Protein AF-A0A227NFV4-F1 (afdb_monomer_lite)

Radius of gyration: 13.65 Å; chains: 1; bounding box: 35×23×34 Å

Organism: NCBI:txid946678

InterPro domains:
  IPR046702 Protein of unknown function DUF6572 [PF20212] (1-102)

Structure (mmCIF, N/CA/C/O backbone):
data_AF-A0A227NFV4-F1
#
_entry.id   AF-A0A227NFV4-F1
#
loop_
_atom_site.group_PDB
_atom_site.id
_atom_site.type_symbol
_atom_site.label_atom_id
_atom_site.label_alt_id
_atom_site.label_comp_id
_atom_site.label_asym_id
_atom_site.label_entity_id
_atom_site.label_seq_id
_atom_site.pdbx_PDB_ins_code
_atom_site.Cartn_x
_atom_site.Cartn_y
_atom_site.Cartn_z
_atom_site.occupancy
_atom_site.B_iso_or_equiv
_atom_site.auth_seq_id
_atom_site.auth_comp_id
_atom_site.auth_asym_id
_atom_site.auth_atom_id
_atom_site.pdbx_PDB_model_num
ATOM 1 N N . MET A 1 1 ? -5.077 10.585 -11.151 1.00 48.69 1 MET A N 1
ATOM 2 C CA . MET A 1 1 ? -4.577 10.756 -9.772 1.00 48.69 1 MET A CA 1
ATOM 3 C C . MET A 1 1 ? -3.660 9.573 -9.542 1.00 48.69 1 MET A C 1
ATOM 5 O O . MET A 1 1 ? -4.121 8.452 -9.710 1.00 48.69 1 MET A O 1
ATOM 9 N N . SER A 1 2 ? -2.358 9.844 -9.458 1.00 56.50 2 SER A N 1
ATOM 10 C CA . SER A 1 2 ? -1.273 8.946 -9.887 1.00 56.50 2 SER A CA 1
ATOM 11 C C . SER A 1 2 ? -0.426 8.459 -8.704 1.00 56.50 2 SER A C 1
ATOM 13 O O . SER A 1 2 ? -0.267 9.183 -7.721 1.00 56.50 2 SER A O 1
ATOM 15 N N . VAL A 1 3 ? 0.198 7.285 -8.858 1.00 59.31 3 VAL A N 1
ATOM 16 C CA . VAL A 1 3 ? 1.312 6.769 -8.036 1.00 59.31 3 VAL A CA 1
ATOM 17 C C . VAL A 1 3 ? 2.450 7.790 -7.838 1.00 59.31 3 VAL A C 1
ATOM 19 O O . VAL A 1 3 ? 3.149 7.750 -6.832 1.00 59.31 3 VAL A O 1
ATOM 22 N N . GLU A 1 4 ? 2.593 8.762 -8.740 1.00 46.75 4 GLU A N 1
ATOM 23 C CA . GLU A 1 4 ? 3.624 9.807 -8.685 1.00 46.75 4 GLU A CA 1
ATOM 24 C C . GLU A 1 4 ? 3.316 10.928 -7.676 1.00 46.75 4 GLU A C 1
ATOM 26 O O . GLU A 1 4 ? 4.224 11.632 -7.230 1.00 46.75 4 GLU A O 1
ATOM 31 N N . GLU A 1 5 ? 2.053 11.103 -7.265 1.00 63.25 5 GLU A N 1
ATOM 32 C CA . GLU A 1 5 ? 1.689 12.043 -6.198 1.00 63.25 5 GLU A CA 1
ATOM 33 C C . GLU A 1 5 ? 1.989 11.408 -4.833 1.00 63.25 5 GLU A C 1
ATOM 35 O O . GLU A 1 5 ? 1.107 10.861 -4.166 1.00 63.25 5 GLU A O 1
ATOM 40 N N . LYS A 1 6 ? 3.261 11.466 -4.422 1.00 55.09 6 LYS A N 1
ATOM 41 C CA . LYS A 1 6 ? 3.801 10.748 -3.252 1.00 55.09 6 LYS A CA 1
ATOM 42 C C . LYS A 1 6 ? 3.071 11.045 -1.934 1.00 55.09 6 LYS A C 1
ATOM 44 O O . LYS A 1 6 ? 2.960 10.153 -1.109 1.00 55.09 6 LYS A O 1
ATOM 49 N N . ASN A 1 7 ? 2.500 12.240 -1.758 1.00 56.88 7 ASN A N 1
ATOM 50 C CA . ASN A 1 7 ? 1.903 12.686 -0.486 1.00 56.88 7 ASN A CA 1
ATOM 51 C C . ASN A 1 7 ? 0.368 12.621 -0.434 1.00 56.88 7 ASN A C 1
ATOM 53 O O . ASN A 1 7 ? -0.244 13.278 0.407 1.00 56.88 7 ASN A O 1
ATOM 57 N N . LYS A 1 8 ? -0.280 11.891 -1.347 1.00 69.50 8 LYS A N 1
ATOM 58 C CA . LYS A 1 8 ? -1.740 11.731 -1.325 1.00 69.50 8 LYS A CA 1
ATOM 59 C C . LYS A 1 8 ? -2.143 10.270 -1.266 1.00 69.50 8 LYS A C 1
ATOM 61 O O . LYS A 1 8 ? -1.591 9.441 -1.986 1.00 69.50 8 LYS A O 1
ATOM 66 N N . ILE A 1 9 ? -3.145 9.990 -0.440 1.00 77.81 9 ILE A N 1
ATOM 67 C CA . ILE A 1 9 ? -3.905 8.746 -0.510 1.00 77.81 9 ILE A CA 1
ATOM 68 C C . ILE A 1 9 ? -4.872 8.872 -1.686 1.00 77.81 9 ILE A C 1
ATOM 70 O O . ILE A 1 9 ? -5.592 9.865 -1.784 1.00 77.81 9 ILE A O 1
ATOM 74 N N . ASP A 1 10 ? -4.862 7.902 -2.596 1.00 78.56 10 ASP A N 1
ATOM 75 C CA . ASP A 1 10 ? -5.580 8.020 -3.864 1.00 78.56 10 ASP A CA 1
ATOM 76 C C . ASP A 1 10 ? -7.070 7.785 -3.620 1.00 78.56 10 ASP A C 1
ATOM 78 O O . ASP A 1 10 ? -7.911 8.588 -4.024 1.00 78.56 10 ASP A O 1
ATOM 82 N N . ILE A 1 11 ? -7.399 6.673 -2.953 1.00 84.62 11 ILE A N 1
ATOM 83 C CA . ILE A 1 11 ? -8.776 6.265 -2.676 1.00 84.62 11 ILE A CA 1
ATOM 84 C C . ILE A 1 11 ? -8.837 5.559 -1.316 1.00 84.62 11 ILE A C 1
ATOM 86 O O . ILE A 1 11 ? -8.072 4.631 -1.051 1.00 84.62 11 ILE A O 1
ATOM 90 N N . ILE A 1 12 ? -9.810 5.951 -0.489 1.00 90.31 12 ILE A N 1
ATOM 91 C CA . ILE A 1 12 ? -10.181 5.261 0.753 1.00 90.31 12 ILE A CA 1
ATOM 92 C C . ILE A 1 12 ? -11.622 4.772 0.612 1.00 90.31 12 ILE A C 1
ATOM 94 O O . ILE A 1 12 ? -12.521 5.547 0.287 1.00 90.31 12 ILE A O 1
ATOM 98 N N . THR A 1 13 ? -11.857 3.488 0.869 1.00 91.38 13 THR A N 1
ATOM 99 C CA . THR A 1 13 ? -13.202 2.892 0.876 1.00 91.38 13 THR A CA 1
ATOM 100 C C . THR A 1 13 ? -13.393 2.012 2.102 1.00 91.38 13 THR A C 1
ATOM 102 O O . THR A 1 13 ? -12.430 1.589 2.728 1.00 91.38 13 THR A O 1
ATOM 105 N N . THR A 1 14 ? -14.640 1.725 2.468 1.00 91.50 14 THR A N 1
ATOM 106 C CA . THR A 1 14 ? -14.953 0.635 3.400 1.00 91.50 14 THR A CA 1
ATOM 107 C C . THR A 1 14 ? -15.641 -0.463 2.601 1.00 91.50 14 THR A C 1
ATOM 109 O O . THR A 1 14 ? -16.620 -0.193 1.900 1.00 91.50 14 THR A O 1
ATOM 112 N N . ASN A 1 15 ? -15.124 -1.688 2.658 1.00 90.00 15 ASN A N 1
ATOM 113 C CA . ASN A 1 15 ? -15.725 -2.806 1.939 1.00 90.00 15 ASN A CA 1
ATOM 114 C C . ASN A 1 15 ? -16.985 -3.328 2.665 1.00 90.00 15 ASN A C 1
ATOM 116 O O . ASN A 1 15 ? -17.331 -2.892 3.763 1.00 90.00 15 ASN A O 1
ATOM 120 N N . LYS A 1 16 ? -17.681 -4.304 2.070 1.00 88.56 16 LYS A N 1
ATOM 121 C CA . LYS A 1 16 ? -18.911 -4.879 2.654 1.00 88.56 16 LYS A CA 1
ATOM 122 C C . LYS A 1 16 ? -18.697 -5.585 4.001 1.00 88.56 16 LYS A C 1
ATOM 124 O O . LYS A 1 16 ? -19.669 -5.796 4.716 1.00 88.56 16 LYS A O 1
ATOM 129 N N . GLN A 1 17 ? -17.463 -5.968 4.326 1.00 91.06 17 GLN A N 1
ATOM 130 C CA . GLN A 1 17 ? -17.095 -6.609 5.592 1.00 91.06 17 GLN A CA 1
ATOM 131 C C . GLN A 1 17 ? -16.718 -5.587 6.676 1.00 91.06 17 GLN A C 1
ATOM 133 O O . GLN A 1 17 ? -16.428 -5.982 7.797 1.00 91.06 17 GLN A O 1
ATOM 138 N N . GLY A 1 18 ? -16.727 -4.287 6.363 1.00 91.25 18 GLY A N 1
ATOM 139 C CA . GLY A 1 18 ? -16.338 -3.234 7.299 1.00 91.25 18 GLY A CA 1
ATOM 140 C C . GLY A 1 18 ? -14.837 -2.934 7.330 1.00 91.25 18 GLY A C 1
ATOM 141 O O . GLY A 1 18 ? -14.432 -2.069 8.100 1.00 91.25 18 GLY A O 1
ATOM 142 N N . ILE A 1 19 ? -14.030 -3.579 6.479 1.00 94.31 19 ILE A N 1
ATOM 143 C CA . ILE A 1 19 ? -12.581 -3.345 6.377 1.00 94.31 19 ILE A CA 1
ATOM 144 C C . ILE A 1 19 ? -12.339 -2.028 5.643 1.00 94.31 19 ILE A C 1
ATOM 146 O O . ILE A 1 19 ? -12.943 -1.772 4.592 1.00 94.31 19 ILE A O 1
ATOM 150 N N . LEU A 1 20 ? -11.446 -1.203 6.181 1.00 94.94 20 LEU A N 1
ATOM 151 C CA . LEU A 1 20 ? -10.996 0.023 5.541 1.00 94.94 20 LEU A CA 1
ATOM 152 C C . LEU A 1 20 ? -9.924 -0.305 4.495 1.00 94.94 20 LEU A C 1
ATOM 154 O O . LEU A 1 20 ? -8.880 -0.859 4.820 1.00 94.94 20 LEU A O 1
ATOM 158 N N . VAL A 1 21 ? -10.174 0.046 3.238 1.00 95.38 21 VAL A N 1
ATOM 159 C CA . VAL A 1 21 ? -9.297 -0.267 2.108 1.00 95.38 21 VAL A CA 1
ATOM 160 C C . VAL A 1 21 ? -8.699 1.018 1.545 1.00 95.38 21 VAL A C 1
ATOM 162 O O . VAL A 1 21 ? -9.425 1.855 0.998 1.00 95.38 21 VAL A O 1
ATOM 165 N N . LEU A 1 22 ? -7.377 1.149 1.643 1.00 95.06 22 LEU A N 1
ATOM 166 C CA . LEU A 1 22 ? -6.584 2.199 1.008 1.00 95.06 22 LEU A CA 1
ATOM 167 C C . LEU A 1 22 ? -6.062 1.660 -0.325 1.00 95.06 22 LEU A C 1
ATOM 169 O O . LEU A 1 22 ? -5.354 0.657 -0.357 1.00 95.06 22 LEU A O 1
ATOM 173 N N . THR A 1 23 ? -6.426 2.298 -1.433 1.00 94.56 23 THR A N 1
ATOM 174 C CA . THR A 1 23 ? -6.058 1.832 -2.778 1.00 94.56 23 THR A CA 1
ATOM 175 C C . THR A 1 23 ? -5.017 2.744 -3.401 1.00 94.56 23 THR A C 1
ATOM 177 O O . THR A 1 23 ? -5.268 3.938 -3.519 1.00 94.56 23 THR A O 1
ATOM 180 N N . ILE A 1 24 ? -3.907 2.164 -3.854 1.00 94.25 24 ILE A N 1
ATOM 181 C CA . ILE A 1 24 ? -2.916 2.789 -4.732 1.00 94.25 24 ILE A CA 1
ATOM 182 C C . ILE A 1 24 ? -3.289 2.453 -6.178 1.00 94.25 24 ILE A C 1
ATOM 184 O O . ILE A 1 24 ? -3.422 1.278 -6.533 1.00 94.25 24 ILE A O 1
ATOM 188 N N . SER A 1 25 ? -3.455 3.474 -7.016 1.00 92.12 25 SER A N 1
ATOM 189 C CA . SER A 1 25 ? -3.682 3.303 -8.452 1.00 92.12 25 SER A CA 1
ATOM 190 C C . SER A 1 25 ? -2.375 3.494 -9.210 1.00 92.12 25 SER A C 1
ATOM 192 O O . SER A 1 25 ? -1.856 4.608 -9.307 1.00 92.12 25 SER A O 1
ATOM 194 N N . ASP A 1 26 ? -1.875 2.423 -9.816 1.00 92.38 26 ASP A N 1
ATOM 195 C CA . ASP A 1 26 ? -0.631 2.445 -10.573 1.00 92.38 26 ASP A CA 1
ATOM 196 C C . ASP A 1 26 ? -0.898 2.327 -12.075 1.00 92.38 26 ASP A C 1
ATOM 198 O O . ASP A 1 26 ? -1.471 1.357 -12.574 1.00 92.38 26 ASP A O 1
ATOM 202 N N . HIS A 1 27 ? -0.489 3.360 -12.801 1.00 90.56 27 HIS A N 1
ATOM 203 C CA . HIS A 1 27 ? -0.723 3.507 -14.229 1.00 90.56 27 HIS A CA 1
ATOM 204 C C . HIS A 1 27 ? 0.572 3.529 -15.050 1.00 90.56 27 HIS A C 1
ATOM 206 O O . HIS A 1 27 ? 0.489 3.754 -16.257 1.00 90.56 27 HIS A O 1
ATOM 212 N N . LEU A 1 28 ? 1.732 3.323 -14.415 1.00 90.69 28 LEU A N 1
ATOM 213 C CA . LEU A 1 28 ? 3.039 3.378 -15.063 1.00 90.69 28 LEU A CA 1
ATOM 214 C C . LEU A 1 28 ? 3.390 2.033 -15.709 1.00 90.69 28 LEU A C 1
ATOM 216 O O . LEU A 1 28 ? 2.990 0.964 -15.240 1.00 90.69 28 LEU A O 1
ATOM 220 N N . GLU A 1 29 ? 4.109 2.102 -16.827 1.00 91.69 29 GLU A N 1
ATOM 221 C CA . GLU A 1 29 ? 4.691 0.927 -17.474 1.00 91.69 29 GLU A CA 1
ATOM 222 C C . GLU A 1 29 ? 5.980 0.518 -16.763 1.00 91.69 29 GLU A C 1
ATOM 224 O O . GLU A 1 29 ? 6.738 1.362 -16.291 1.00 91.69 29 GLU A O 1
ATOM 229 N N . TRP A 1 30 ? 6.237 -0.788 -16.727 1.00 92.56 30 TRP A N 1
ATOM 230 C CA . TRP A 1 30 ? 7.407 -1.337 -16.055 1.00 92.56 30 TRP A CA 1
ATOM 231 C C . TRP A 1 30 ? 8.660 -1.180 -16.909 1.00 92.56 30 TRP A C 1
ATOM 233 O O . TRP A 1 30 ? 8.713 -1.648 -18.048 1.00 92.56 30 TRP A O 1
ATOM 243 N N . ASP A 1 31 ? 9.691 -0.580 -16.327 1.00 90.62 31 ASP A N 1
ATOM 244 C CA . ASP A 1 31 ? 10.982 -0.367 -16.966 1.00 90.62 31 ASP A CA 1
ATOM 245 C C . ASP A 1 31 ? 12.011 -1.453 -16.588 1.00 90.62 31 ASP A C 1
ATOM 247 O O . ASP A 1 31 ? 11.789 -2.297 -15.714 1.00 90.62 31 ASP A O 1
ATOM 251 N N . CYS A 1 32 ? 13.154 -1.457 -17.279 1.00 85.38 32 CYS A N 1
ATOM 252 C CA . CYS A 1 32 ? 14.255 -2.391 -17.024 1.00 85.38 32 CYS A CA 1
ATOM 253 C C . CYS A 1 32 ? 15.296 -1.870 -16.018 1.00 85.38 32 CYS A C 1
ATOM 255 O O . CYS A 1 32 ? 16.155 -2.642 -15.590 1.00 85.38 32 CYS A O 1
ATOM 257 N N . MET A 1 33 ? 15.239 -0.587 -15.655 1.00 89.75 33 MET A N 1
ATOM 258 C CA . MET A 1 33 ? 16.174 0.085 -14.746 1.00 89.75 33 MET A CA 1
ATOM 259 C C . MET A 1 33 ? 15.653 0.157 -13.299 1.00 89.75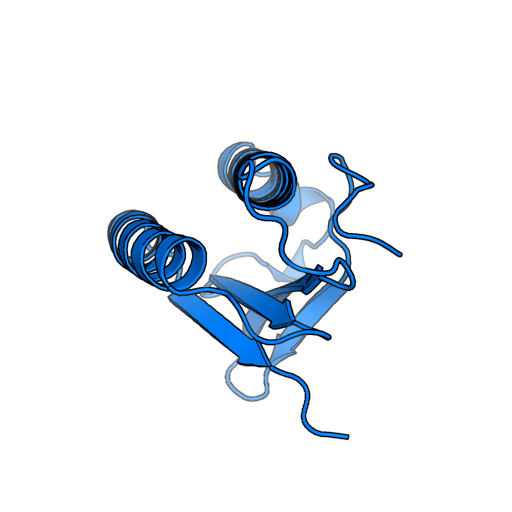 33 MET A C 1
ATOM 261 O O . MET A 1 33 ? 16.387 0.583 -12.411 1.00 89.75 33 MET A O 1
ATOM 265 N N . ASN A 1 34 ? 14.437 -0.343 -13.050 1.00 90.88 34 ASN A N 1
ATOM 266 C CA . ASN A 1 34 ? 13.714 -0.321 -11.778 1.00 90.88 34 ASN A CA 1
ATOM 267 C C . ASN A 1 34 ? 13.362 1.090 -11.271 1.00 90.88 34 ASN A C 1
ATOM 269 O O . ASN A 1 34 ? 13.149 1.273 -10.071 1.00 90.88 34 ASN A O 1
ATOM 273 N N . GLU A 1 35 ? 13.262 2.080 -12.158 1.00 92.94 35 GLU A N 1
ATOM 274 C CA . GLU A 1 35 ? 12.837 3.434 -11.779 1.00 92.94 35 GLU A CA 1
ATOM 275 C C . GLU A 1 35 ? 11.389 3.435 -11.270 1.00 92.94 35 GLU A C 1
ATOM 277 O O . GLU A 1 35 ? 11.091 4.007 -10.219 1.00 92.94 35 GLU A O 1
ATOM 282 N N . HIS A 1 36 ? 10.497 2.711 -11.949 1.00 94.38 36 HIS A N 1
ATOM 283 C CA . HIS A 1 36 ? 9.110 2.535 -11.522 1.00 94.38 36 HIS A CA 1
ATOM 284 C C . HIS A 1 36 ? 9.024 1.812 -10.174 1.00 94.38 36 HIS A C 1
ATOM 286 O O . HIS A 1 36 ? 8.263 2.220 -9.297 1.00 94.38 36 HIS A O 1
ATOM 292 N N . LEU A 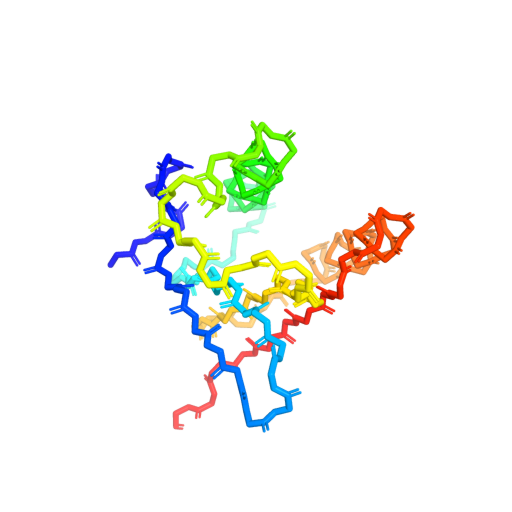1 37 ? 9.854 0.789 -9.957 1.00 94.75 37 LEU A N 1
ATOM 293 C CA . LEU A 1 37 ? 9.883 0.064 -8.686 1.00 94.75 37 LEU A CA 1
ATOM 294 C C . LEU A 1 37 ? 10.214 0.993 -7.509 1.00 94.75 37 LEU A C 1
ATOM 296 O O . LEU A 1 37 ? 9.584 0.893 -6.455 1.00 94.75 37 LEU A O 1
ATOM 300 N N . LEU A 1 38 ? 11.162 1.916 -7.701 1.00 94.50 38 LEU A N 1
ATOM 301 C CA . LEU A 1 38 ? 11.518 2.910 -6.690 1.00 94.50 38 LEU A CA 1
ATOM 302 C C . LEU A 1 38 ? 10.342 3.848 -6.386 1.00 94.50 38 LEU A C 1
ATOM 304 O O . LEU A 1 38 ? 10.029 4.073 -5.218 1.00 94.50 38 LEU A O 1
ATOM 308 N N . ILE A 1 39 ? 9.649 4.335 -7.420 1.00 94.00 39 ILE A N 1
ATOM 309 C CA . ILE A 1 39 ? 8.456 5.185 -7.266 1.00 94.00 39 ILE A CA 1
ATOM 310 C C . ILE A 1 39 ? 7.367 4.450 -6.472 1.00 94.00 39 ILE A C 1
ATOM 312 O O . ILE A 1 39 ? 6.769 5.016 -5.554 1.00 94.00 39 ILE A O 1
ATOM 316 N N . LEU A 1 40 ? 7.126 3.175 -6.788 1.00 95.12 40 LEU A N 1
ATOM 317 C CA . LEU A 1 40 ? 6.132 2.362 -6.094 1.00 95.12 40 LEU A CA 1
ATOM 318 C C . LEU A 1 40 ? 6.498 2.150 -4.620 1.00 95.12 40 LEU A C 1
ATOM 320 O O . LEU A 1 40 ? 5.635 2.2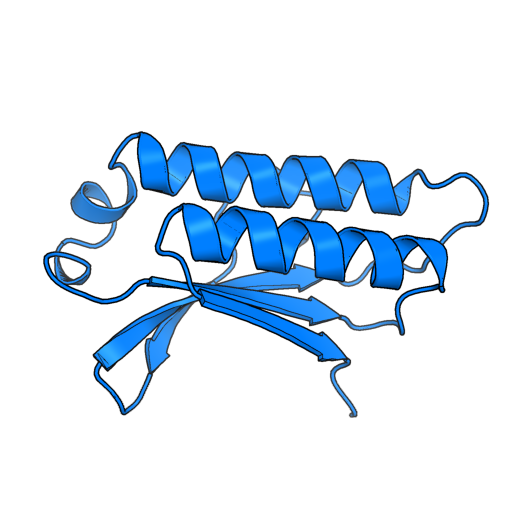62 -3.748 1.00 95.12 40 LEU A O 1
ATOM 324 N N . GLN A 1 41 ? 7.772 1.878 -4.328 1.00 95.06 41 GLN A N 1
ATOM 325 C CA . GLN A 1 41 ? 8.261 1.736 -2.959 1.00 95.06 41 GLN A CA 1
ATOM 326 C C . GLN A 1 41 ? 8.043 3.021 -2.150 1.00 95.06 41 GLN A C 1
ATOM 328 O O . GLN A 1 41 ? 7.537 2.964 -1.030 1.00 95.06 41 GLN A O 1
ATOM 333 N N . GLU A 1 42 ? 8.381 4.181 -2.711 1.00 94.25 42 GLU A N 1
ATOM 334 C CA . GLU A 1 42 ? 8.158 5.473 -2.054 1.00 94.25 42 GLU A CA 1
ATOM 335 C C . GLU A 1 42 ? 6.669 5.736 -1.794 1.00 94.25 42 GLU A C 1
ATOM 337 O O . GLU A 1 42 ? 6.309 6.234 -0.727 1.00 94.25 42 GLU A O 1
ATOM 342 N N . LYS A 1 43 ? 5.791 5.356 -2.730 1.00 93.62 43 LYS A N 1
ATOM 343 C CA . LYS A 1 43 ? 4.337 5.485 -2.567 1.00 93.62 43 LYS A CA 1
ATOM 344 C C . LYS A 1 43 ? 3.785 4.570 -1.470 1.00 93.62 43 LYS A C 1
ATOM 346 O O . LYS A 1 43 ? 2.910 4.980 -0.715 1.00 93.62 43 LYS A O 1
ATOM 351 N N . ILE A 1 44 ? 4.287 3.341 -1.352 1.00 94.94 44 ILE A N 1
ATOM 352 C CA . ILE A 1 44 ? 3.903 2.437 -0.255 1.00 94.94 44 ILE A CA 1
ATOM 353 C C . ILE A 1 44 ? 4.371 3.008 1.089 1.00 94.94 44 ILE A C 1
ATOM 355 O O . ILE A 1 44 ? 3.610 2.999 2.057 1.00 94.94 44 ILE A O 1
ATOM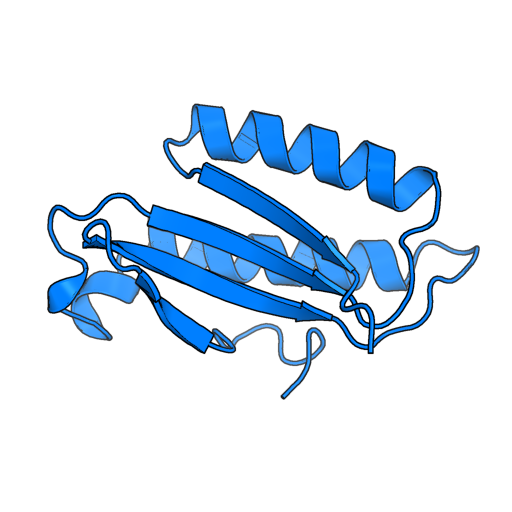 359 N N . ASN A 1 45 ? 5.590 3.550 1.143 1.00 94.38 45 ASN A N 1
ATOM 360 C CA . ASN A 1 45 ? 6.124 4.167 2.355 1.00 94.38 45 ASN A CA 1
ATOM 361 C C . ASN A 1 45 ? 5.282 5.364 2.810 1.00 94.38 45 ASN A C 1
ATOM 363 O O . ASN A 1 45 ? 4.996 5.475 3.995 1.00 94.38 45 ASN A O 1
ATOM 367 N N . SER A 1 46 ? 4.804 6.212 1.898 1.00 93.75 46 SER A N 1
ATOM 368 C CA . SER A 1 46 ? 3.957 7.341 2.300 1.00 93.75 46 SER A CA 1
ATOM 369 C C . SER A 1 46 ? 2.589 6.913 2.841 1.00 93.75 46 SER A C 1
ATOM 371 O O . SER A 1 46 ? 2.049 7.561 3.738 1.00 93.75 46 SER A O 1
ATOM 373 N N . TYR A 1 47 ? 2.032 5.799 2.352 1.00 94.44 47 TYR A N 1
ATOM 374 C CA . TYR A 1 47 ? 0.813 5.212 2.920 1.00 94.44 47 TYR A CA 1
ATOM 375 C C . TYR A 1 47 ? 1.068 4.676 4.328 1.00 94.44 47 TYR A C 1
ATOM 377 O O . TYR A 1 47 ? 0.234 4.858 5.211 1.00 94.44 47 TYR A O 1
ATOM 385 N N . LEU A 1 48 ? 2.223 4.048 4.548 1.00 93.62 48 LEU A N 1
ATOM 386 C CA . LEU A 1 48 ? 2.642 3.607 5.875 1.00 93.62 48 LEU A CA 1
ATOM 387 C C . LEU A 1 48 ? 2.815 4.783 6.833 1.00 93.62 48 LEU A C 1
ATOM 389 O O . LEU A 1 48 ? 2.244 4.743 7.917 1.00 93.62 48 LEU A O 1
ATOM 393 N N . ASP A 1 49 ? 3.505 5.844 6.419 1.00 93.69 49 ASP A N 1
ATOM 394 C CA . ASP A 1 49 ? 3.686 7.049 7.234 1.00 93.69 49 ASP A CA 1
ATOM 395 C C . ASP A 1 49 ? 2.333 7.673 7.616 1.00 93.69 49 ASP A C 1
ATOM 397 O O . ASP A 1 49 ? 2.125 8.083 8.759 1.00 93.69 49 ASP A O 1
ATOM 401 N N . PHE A 1 50 ? 1.370 7.699 6.689 1.00 91.94 50 PHE A N 1
ATOM 402 C CA . PHE A 1 50 ? 0.011 8.185 6.943 1.00 91.94 50 PHE A CA 1
ATOM 403 C C . PHE A 1 50 ? -0.755 7.333 7.974 1.00 91.94 50 PHE A C 1
ATOM 405 O O . PHE A 1 50 ? -1.497 7.870 8.801 1.00 91.94 50 PHE A O 1
ATOM 412 N N . LEU A 1 51 ? -0.572 6.010 7.947 1.00 92.94 51 LEU A N 1
ATOM 413 C CA . LEU A 1 51 ? -1.183 5.095 8.915 1.00 92.94 51 LEU A CA 1
ATOM 414 C C . LEU A 1 51 ? -0.496 5.174 10.285 1.00 92.94 51 LEU A C 1
ATOM 416 O O . LEU A 1 51 ? -1.170 5.323 11.303 1.00 92.94 51 LEU A O 1
ATOM 420 N N . GLU A 1 52 ? 0.836 5.117 10.317 1.00 92.06 52 GLU A N 1
ATOM 421 C CA . GLU A 1 52 ? 1.640 5.092 11.546 1.00 92.06 52 GLU A CA 1
ATOM 422 C C . GLU A 1 52 ? 1.610 6.425 12.298 1.00 92.06 52 GLU A C 1
ATOM 424 O O . GLU A 1 52 ? 1.624 6.441 13.528 1.00 92.06 52 GLU A O 1
ATOM 429 N N . SER A 1 53 ? 1.499 7.547 11.583 1.00 93.38 53 SER A N 1
ATOM 430 C CA . SER A 1 53 ? 1.298 8.864 12.200 1.00 93.38 53 SER A CA 1
ATOM 431 C C . SER A 1 53 ? -0.096 9.049 12.811 1.00 93.38 53 SER A C 1
ATOM 433 O O . SER A 1 53 ? -0.315 10.018 13.535 1.00 93.38 53 SER A O 1
ATOM 435 N N . GLY A 1 54 ? -1.050 8.159 12.517 1.00 91.12 54 GLY A N 1
ATOM 436 C CA . GLY A 1 54 ? -2.440 8.278 12.957 1.00 91.12 54 GLY A CA 1
ATOM 437 C C . GLY A 1 54 ? -3.267 9.310 12.182 1.00 91.12 54 GLY A C 1
ATOM 438 O O . GLY A 1 54 ? -4.450 9.476 12.483 1.00 91.12 54 GLY A O 1
ATOM 439 N N . GLN A 1 55 ? -2.702 9.954 11.151 1.00 90.50 55 GLN A N 1
ATOM 440 C CA . GLN A 1 55 ? -3.399 10.941 10.309 1.00 90.50 55 GLN A CA 1
ATOM 441 C C . GLN A 1 55 ? -4.682 10.387 9.671 1.00 90.50 55 GLN A C 1
ATOM 443 O O . GLN A 1 55 ? -5.630 11.137 9.404 1.00 90.50 55 GLN A O 1
ATOM 448 N N . ILE A 1 56 ? -4.748 9.067 9.469 1.00 90.81 56 ILE A N 1
ATOM 449 C CA . ILE A 1 56 ? -5.959 8.380 9.017 1.00 90.81 56 ILE A CA 1
ATOM 450 C C . ILE A 1 56 ? -7.159 8.611 9.945 1.00 90.81 56 ILE A C 1
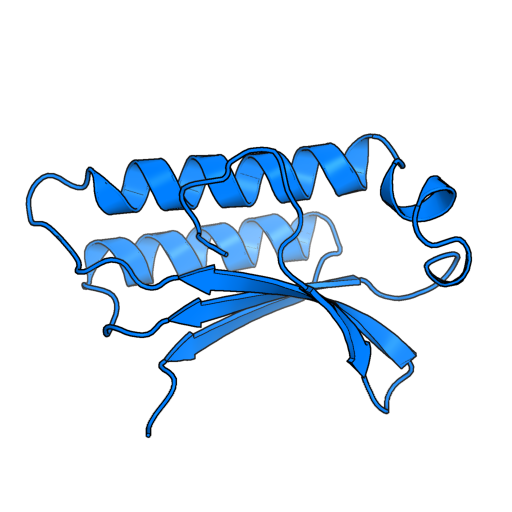ATOM 452 O O . ILE A 1 56 ? -8.266 8.799 9.449 1.00 90.81 56 ILE A O 1
ATOM 456 N N . TYR A 1 57 ? -6.971 8.649 11.265 1.00 89.81 57 TYR A N 1
ATOM 457 C CA . TYR A 1 57 ? -8.072 8.791 12.224 1.00 89.81 57 TYR A CA 1
ATOM 458 C C . TYR A 1 57 ? -8.581 10.232 12.324 1.00 89.81 57 TYR A C 1
ATOM 460 O O . TYR A 1 57 ? -9.751 10.453 12.630 1.00 89.81 57 TYR A O 1
ATOM 468 N N . GLU A 1 58 ? -7.731 11.211 12.012 1.00 88.19 58 GLU A N 1
ATOM 469 C CA . GLU A 1 58 ? -8.131 12.616 11.893 1.00 88.19 58 GLU A CA 1
ATOM 470 C C . GLU A 1 58 ? -8.905 12.858 10.593 1.00 88.19 58 GLU A C 1
ATOM 472 O O . GLU A 1 58 ? -9.969 13.478 10.590 1.00 88.19 58 GLU A O 1
ATOM 477 N N . SER A 1 59 ? -8.383 12.327 9.484 1.00 84.31 59 SER A N 1
ATOM 478 C CA . SER A 1 59 ? -8.955 12.516 8.146 1.00 84.31 59 SER A CA 1
ATOM 479 C C . SER A 1 59 ? -10.209 11.669 7.920 1.00 84.31 59 SER A C 1
ATOM 481 O O . SER A 1 59 ? -11.104 12.053 7.166 1.00 84.31 59 SER A O 1
ATOM 483 N N . TYR A 1 60 ? -10.280 10.504 8.564 1.00 84.75 60 TYR A N 1
ATOM 484 C CA . TYR A 1 60 ? -11.377 9.554 8.456 1.00 84.75 60 TYR A CA 1
ATOM 485 C C . TYR A 1 60 ? -11.700 8.953 9.836 1.00 84.75 60 TYR A C 1
ATOM 487 O O . TYR A 1 60 ? -11.312 7.822 10.128 1.00 84.75 60 TYR A O 1
ATOM 495 N N . PRO A 1 61 ? -12.471 9.656 10.690 1.00 84.00 61 PRO A N 1
ATOM 496 C CA . PRO A 1 61 ? -12.804 9.183 12.041 1.00 84.00 61 PRO A CA 1
ATOM 497 C C . PRO A 1 61 ? -13.481 7.808 12.074 1.00 84.00 61 PRO A C 1
ATOM 499 O O . PRO A 1 61 ? -13.351 7.058 13.036 1.00 84.00 61 PRO A O 1
ATOM 502 N N . GLY A 1 62 ? -14.166 7.431 10.990 1.00 85.25 62 GLY A N 1
ATOM 503 C CA . GLY A 1 62 ? -14.742 6.099 10.820 1.00 85.25 62 GLY A CA 1
ATOM 504 C C . GLY A 1 62 ? -13.723 4.978 10.585 1.00 85.25 62 GLY A C 1
ATOM 505 O O . GLY A 1 62 ? -14.160 3.871 10.282 1.00 85.25 62 GLY A O 1
ATOM 506 N N . ALA A 1 63 ? -12.415 5.250 10.639 1.00 87.88 63 ALA A N 1
ATOM 507 C CA . ALA A 1 63 ? -11.332 4.265 10.596 1.00 87.88 63 ALA A CA 1
ATOM 508 C C . ALA A 1 63 ? -11.051 3.622 11.961 1.00 87.88 63 ALA A C 1
ATOM 510 O O . ALA A 1 63 ? -10.424 2.568 12.006 1.00 87.88 63 ALA A O 1
ATOM 511 N N . VAL A 1 64 ? -11.481 4.255 13.059 1.00 88.69 64 VAL A N 1
ATOM 512 C CA . VAL A 1 64 ? -11.238 3.752 14.418 1.00 88.69 64 VAL A CA 1
ATOM 513 C C . VAL A 1 64 ? -11.812 2.339 14.561 1.00 88.69 64 VAL A C 1
ATOM 515 O O . VAL A 1 64 ? -12.919 2.065 14.097 1.00 88.69 64 VAL A O 1
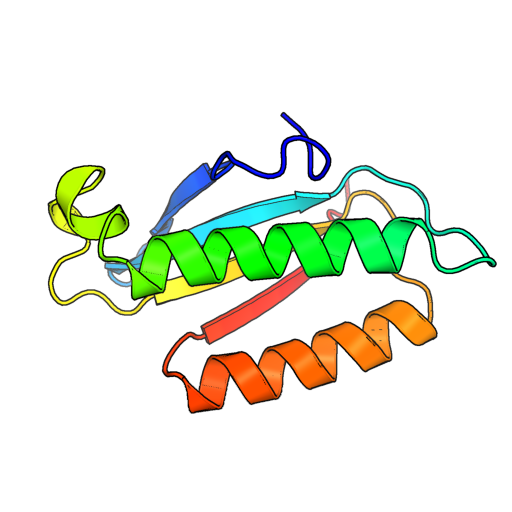ATOM 518 N N . ASP A 1 65 ? -11.023 1.450 15.168 1.00 88.94 65 ASP A N 1
ATOM 519 C CA . ASP A 1 65 ? -11.328 0.031 15.405 1.00 88.94 65 ASP A CA 1
ATOM 520 C C . ASP A 1 65 ? -11.616 -0.813 14.147 1.00 88.94 65 ASP A C 1
ATOM 522 O O . ASP A 1 65 ? -12.132 -1.928 14.250 1.00 88.94 65 ASP A O 1
ATOM 526 N N . LYS A 1 66 ? -11.274 -0.322 12.948 1.00 92.19 66 LYS A N 1
ATOM 527 C CA . LYS A 1 66 ? -11.381 -1.108 11.713 1.00 92.19 66 LYS A CA 1
ATOM 528 C C . LYS A 1 66 ? -10.076 -1.805 11.372 1.00 92.19 66 LYS A C 1
ATOM 530 O O . LYS A 1 66 ? -8.997 -1.231 11.484 1.00 92.19 66 LYS A O 1
ATOM 535 N N . GLU A 1 67 ? -10.201 -3.013 10.834 1.00 95.50 67 GLU A N 1
ATOM 536 C CA . GLU A 1 67 ? -9.115 -3.634 10.081 1.00 95.50 67 GLU A CA 1
ATOM 537 C C . GLU A 1 67 ? -8.764 -2.766 8.869 1.00 95.50 67 GLU A C 1
ATOM 539 O O . GLU A 1 67 ? -9.648 -2.216 8.198 1.00 95.50 67 GLU A O 1
ATOM 544 N N . ILE A 1 68 ? -7.468 -2.659 8.588 1.00 95.69 68 ILE A N 1
ATOM 545 C CA . ILE A 1 68 ? -6.939 -1.848 7.498 1.00 95.69 68 ILE A CA 1
ATOM 546 C C . ILE A 1 68 ? -6.288 -2.765 6.465 1.00 95.69 68 ILE A C 1
ATOM 548 O O . ILE A 1 68 ? -5.485 -3.639 6.790 1.00 95.69 68 ILE A O 1
ATOM 552 N N . MET A 1 69 ? -6.632 -2.530 5.204 1.00 96.62 69 MET A N 1
ATOM 553 C CA . MET A 1 69 ? -6.051 -3.186 4.045 1.00 96.62 69 MET A CA 1
ATOM 554 C C . MET A 1 69 ? -5.462 -2.138 3.110 1.00 96.62 69 MET A C 1
ATOM 556 O O . MET A 1 69 ? -6.128 -1.163 2.756 1.00 96.62 69 MET A O 1
ATOM 560 N N . ILE A 1 70 ? -4.241 -2.375 2.650 1.00 96.69 70 ILE A N 1
ATOM 561 C CA . ILE A 1 70 ? -3.652 -1.639 1.535 1.00 96.69 70 ILE A CA 1
ATOM 562 C C . ILE A 1 70 ? -3.817 -2.499 0.282 1.00 96.69 70 ILE A C 1
ATOM 564 O O . ILE A 1 70 ? -3.532 -3.696 0.295 1.00 96.69 70 ILE A O 1
ATOM 568 N N . GLN A 1 71 ? -4.273 -1.910 -0.819 1.00 96.12 71 GLN A N 1
ATOM 569 C CA . GLN A 1 71 ? -4.300 -2.598 -2.103 1.00 96.12 71 GLN A CA 1
ATOM 570 C C . GLN A 1 71 ? -3.656 -1.785 -3.220 1.00 96.12 71 GLN A C 1
ATOM 572 O O . GLN A 1 71 ? -3.720 -0.558 -3.209 1.00 96.12 71 GLN A O 1
ATOM 577 N N . ILE A 1 72 ? -3.089 -2.469 -4.212 1.00 96.06 72 ILE A N 1
ATOM 578 C CA . ILE A 1 72 ? -2.528 -1.845 -5.417 1.00 96.06 72 ILE A CA 1
ATOM 579 C C . ILE A 1 72 ? -3.254 -2.361 -6.655 1.00 96.06 72 ILE A C 1
ATOM 581 O O . ILE A 1 72 ? -3.391 -3.570 -6.855 1.00 96.06 72 ILE A O 1
ATOM 585 N N . VAL A 1 73 ? -3.713 -1.434 -7.490 1.00 94.94 73 VAL A N 1
ATOM 586 C CA . VAL A 1 73 ? -4.388 -1.732 -8.753 1.00 94.94 73 VAL A CA 1
ATOM 587 C C . VAL A 1 73 ? -3.504 -1.274 -9.898 1.00 94.94 73 VAL A C 1
ATOM 589 O O . VAL A 1 73 ? -3.294 -0.076 -10.079 1.00 94.94 73 VAL A O 1
ATOM 592 N N . PHE A 1 74 ? -2.999 -2.230 -10.673 1.00 95.00 74 PHE A N 1
ATOM 593 C CA . PHE A 1 74 ? -2.104 -1.963 -11.794 1.00 95.00 74 PHE A CA 1
ATOM 594 C C . PHE A 1 74 ? -2.860 -1.861 -13.119 1.00 95.00 74 PHE A C 1
ATOM 596 O O . PHE A 1 74 ? -3.674 -2.726 -13.450 1.00 95.00 74 PHE A O 1
ATOM 603 N N . LYS A 1 75 ? -2.522 -0.857 -13.931 1.00 93.75 75 LYS A N 1
ATOM 604 C CA . LYS A 1 75 ? -2.893 -0.796 -15.353 1.00 93.75 75 LYS A CA 1
ATOM 605 C C . LYS A 1 75 ? -2.077 -1.796 -16.179 1.00 93.75 75 LYS A C 1
ATOM 607 O O . LYS A 1 75 ? -2.629 -2.499 -17.024 1.00 93.75 75 LYS A O 1
ATOM 612 N N . TYR A 1 76 ? -0.772 -1.877 -15.920 1.00 93.00 76 TYR A N 1
ATOM 613 C CA . TYR A 1 76 ? 0.165 -2.733 -16.648 1.00 93.00 76 TYR A CA 1
ATOM 614 C C . TYR A 1 76 ? 0.706 -3.848 -15.754 1.00 93.00 76 TYR A C 1
ATOM 616 O O . TYR A 1 76 ? 0.988 -3.629 -14.578 1.00 93.00 76 TYR A O 1
ATOM 624 N N . LEU A 1 77 ? 0.860 -5.050 -16.316 1.00 91.88 77 LEU A N 1
ATOM 625 C CA . LEU A 1 77 ? 1.295 -6.229 -15.570 1.00 91.88 77 LEU A CA 1
ATOM 626 C C . LEU A 1 77 ? 2.697 -6.020 -14.960 1.00 91.88 77 LEU A C 1
ATOM 628 O O . LEU A 1 77 ? 3.629 -5.742 -15.717 1.00 91.88 77 LEU A O 1
ATOM 632 N N . PRO A 1 78 ? 2.874 -6.227 -13.640 1.00 93.50 78 PRO A N 1
ATOM 633 C CA . PRO A 1 78 ? 4.184 -6.192 -12.999 1.00 93.50 78 PRO A CA 1
ATOM 634 C C . PRO A 1 78 ? 5.192 -7.165 -13.593 1.00 93.50 78 PRO A C 1
ATOM 636 O O . PRO A 1 78 ? 4.882 -8.341 -13.803 1.00 93.50 78 PRO A O 1
ATOM 639 N N . ASN A 1 79 ? 6.417 -6.678 -13.817 1.00 93.81 79 ASN A N 1
ATOM 640 C CA . ASN A 1 79 ? 7.548 -7.518 -14.203 1.00 93.81 79 ASN A CA 1
ATOM 641 C C . ASN A 1 79 ? 7.966 -8.447 -13.039 1.00 93.81 79 ASN A C 1
ATOM 643 O O . ASN A 1 79 ? 7.515 -8.293 -11.903 1.00 93.81 79 ASN A O 1
ATOM 647 N N . ARG A 1 80 ? 8.835 -9.434 -13.299 1.00 94.75 80 ARG A N 1
ATOM 648 C CA . ARG A 1 80 ? 9.204 -10.439 -12.281 1.00 94.75 80 ARG A CA 1
ATOM 649 C C . ARG A 1 80 ? 9.805 -9.819 -11.013 1.00 94.75 80 ARG A C 1
ATOM 651 O O . ARG A 1 80 ? 9.451 -10.234 -9.916 1.00 94.75 80 ARG A O 1
ATOM 658 N N . ILE A 1 81 ? 10.682 -8.826 -11.167 1.00 95.00 81 ILE A N 1
ATOM 659 C CA . ILE A 1 81 ? 11.352 -8.150 -10.044 1.00 95.00 81 ILE A CA 1
ATOM 660 C C . ILE A 1 81 ? 10.310 -7.451 -9.165 1.00 95.00 81 ILE A C 1
ATOM 662 O O . ILE A 1 81 ? 10.331 -7.571 -7.942 1.00 95.00 81 ILE A O 1
ATOM 666 N N . ALA A 1 82 ? 9.352 -6.776 -9.793 1.00 95.06 82 ALA A N 1
ATOM 667 C CA . ALA A 1 82 ? 8.258 -6.122 -9.103 1.00 95.06 82 ALA A CA 1
ATOM 668 C C . ALA A 1 82 ? 7.348 -7.099 -8.355 1.00 95.06 82 ALA A C 1
ATOM 670 O O . ALA A 1 82 ? 6.951 -6.825 -7.228 1.00 95.06 82 ALA A O 1
ATOM 671 N N . GLN A 1 83 ? 7.038 -8.252 -8.950 1.00 95.44 83 GLN A N 1
ATOM 672 C CA . GLN A 1 83 ? 6.245 -9.287 -8.282 1.00 95.44 83 GLN A CA 1
ATOM 673 C C . GLN A 1 83 ? 6.961 -9.831 -7.039 1.00 95.44 83 GLN A C 1
ATOM 675 O O . GLN A 1 83 ? 6.347 -9.948 -5.981 1.00 95.44 83 GLN A O 1
ATOM 680 N N . GLU A 1 84 ? 8.264 -10.108 -7.139 1.00 96.69 84 GLU A N 1
ATOM 681 C CA . GLU A 1 84 ? 9.082 -10.544 -6.000 1.00 96.69 84 GLU A CA 1
ATOM 682 C C . GLU A 1 84 ? 9.099 -9.485 -4.884 1.00 96.69 84 GLU A C 1
ATOM 684 O O . GLU A 1 84 ? 8.917 -9.817 -3.711 1.00 96.69 84 GLU A O 1
ATOM 689 N N . PHE A 1 85 ? 9.237 -8.206 -5.244 1.00 96.56 85 PHE A N 1
ATOM 690 C CA . PHE A 1 85 ? 9.144 -7.089 -4.304 1.00 96.56 85 PHE A CA 1
ATOM 691 C C . PHE A 1 85 ? 7.772 -7.007 -3.618 1.00 96.56 85 PHE A C 1
ATOM 693 O O . PHE A 1 85 ? 7.704 -6.875 -2.396 1.00 96.56 85 PHE A O 1
ATOM 700 N N . LEU A 1 86 ? 6.675 -7.133 -4.370 1.00 97.25 86 LEU A N 1
ATOM 701 C CA . LEU A 1 86 ? 5.315 -7.068 -3.826 1.00 97.25 86 LEU A CA 1
ATOM 702 C C . LEU A 1 86 ? 5.032 -8.193 -2.823 1.00 97.25 86 LEU A C 1
ATOM 704 O O . LEU A 1 86 ? 4.353 -7.965 -1.824 1.00 97.25 86 LEU A O 1
ATOM 708 N N . GLU A 1 87 ? 5.588 -9.387 -3.031 1.00 97.56 87 GLU A N 1
ATOM 709 C CA . GLU A 1 87 ? 5.483 -10.484 -2.061 1.00 97.56 87 GLU A CA 1
ATOM 710 C C . GLU A 1 87 ? 6.282 -10.218 -0.774 1.00 97.56 87 GLU A C 1
ATOM 712 O O . GLU A 1 87 ? 5.862 -10.626 0.312 1.00 97.56 87 GLU A O 1
ATOM 717 N N . VAL A 1 88 ? 7.409 -9.502 -0.858 1.00 97.69 88 VAL A N 1
ATOM 718 C CA . VAL A 1 88 ? 8.147 -9.036 0.331 1.00 97.69 88 VAL A CA 1
ATOM 719 C C . VAL A 1 88 ? 7.332 -7.988 1.088 1.00 97.69 88 VAL A C 1
ATOM 721 O O . VAL A 1 88 ? 7.153 -8.119 2.300 1.00 97.69 88 VAL A O 1
ATOM 724 N N . VAL A 1 89 ? 6.776 -7.001 0.379 1.00 97.31 89 VAL A N 1
ATOM 725 C CA . VAL A 1 89 ? 5.895 -5.973 0.961 1.00 97.31 89 VAL A CA 1
ATOM 726 C C . VAL A 1 89 ? 4.698 -6.615 1.654 1.00 97.31 89 VAL A C 1
ATOM 728 O O . VAL A 1 89 ? 4.380 -6.257 2.785 1.00 97.31 89 VAL A O 1
ATOM 731 N N . LYS A 1 90 ? 4.070 -7.610 1.022 1.00 97.94 90 LYS A N 1
ATOM 732 C CA . LYS A 1 90 ? 2.934 -8.337 1.592 1.00 97.94 90 LYS A CA 1
ATOM 733 C C . LYS A 1 90 ? 3.255 -8.939 2.957 1.00 97.94 90 LYS A C 1
ATOM 735 O O . LYS A 1 90 ? 2.480 -8.785 3.894 1.00 97.94 90 LYS A O 1
ATOM 740 N N . LYS A 1 91 ? 4.396 -9.624 3.077 1.00 97.69 91 LYS A N 1
ATOM 741 C CA . LYS A 1 91 ? 4.834 -10.225 4.348 1.00 97.69 91 LYS A CA 1
ATOM 742 C C . LYS A 1 91 ? 5.071 -9.155 5.409 1.00 97.69 91 LYS A C 1
ATOM 744 O O . LYS A 1 91 ? 4.540 -9.272 6.506 1.00 97.69 91 LYS A O 1
ATOM 749 N N . PHE A 1 92 ? 5.793 -8.100 5.045 1.00 96.94 92 PHE A N 1
ATOM 750 C CA . PHE A 1 92 ? 6.100 -6.986 5.938 1.00 96.94 92 PHE A CA 1
ATOM 751 C C . PHE A 1 92 ? 4.844 -6.275 6.467 1.00 96.94 92 PHE A C 1
ATOM 753 O O . PHE A 1 92 ? 4.746 -5.988 7.657 1.00 96.94 92 PHE A O 1
ATOM 760 N N . LEU A 1 93 ? 3.862 -6.012 5.601 1.00 96.19 93 LEU A N 1
ATOM 761 C CA . LEU A 1 93 ? 2.608 -5.367 5.994 1.00 96.19 93 LEU A CA 1
ATOM 762 C C . LEU A 1 93 ? 1.756 -6.267 6.891 1.00 96.19 93 LEU A C 1
ATOM 764 O O . LEU A 1 93 ? 1.249 -5.797 7.909 1.00 96.19 93 LEU A O 1
ATOM 768 N N . ASN A 1 94 ? 1.685 -7.563 6.578 1.00 96.19 94 ASN A N 1
ATOM 769 C CA . ASN A 1 94 ? 0.971 -8.526 7.412 1.00 96.19 94 ASN A CA 1
ATOM 770 C C . ASN A 1 94 ? 1.570 -8.613 8.825 1.00 96.19 94 ASN A C 1
ATOM 772 O O . ASN A 1 94 ? 0.824 -8.671 9.799 1.00 96.19 94 ASN A O 1
ATOM 776 N N . GLU A 1 95 ? 2.901 -8.576 8.960 1.00 96.12 95 GLU A N 1
ATOM 777 C CA . GLU A 1 95 ? 3.581 -8.532 10.266 1.00 96.12 95 GLU A CA 1
ATOM 778 C C . GLU A 1 95 ? 3.257 -7.258 11.062 1.00 96.12 95 GLU A C 1
ATOM 780 O O . GLU A 1 95 ? 3.211 -7.294 12.291 1.00 96.12 95 GLU A O 1
ATOM 785 N N . LYS A 1 96 ? 2.976 -6.146 10.370 1.00 93.56 96 LYS A N 1
ATOM 786 C CA . LYS A 1 96 ? 2.505 -4.885 10.966 1.00 93.56 96 LYS A CA 1
ATOM 787 C C . LYS A 1 96 ? 0.992 -4.839 11.224 1.00 93.56 96 LYS A C 1
ATOM 789 O O . LYS A 1 96 ? 0.509 -3.847 11.761 1.00 93.56 96 LYS A O 1
ATOM 794 N N . GLY A 1 97 ? 0.249 -5.892 10.876 1.00 94.19 97 GLY A N 1
ATOM 795 C CA . GLY A 1 97 ? -1.201 -5.972 11.076 1.00 94.19 97 GLY A CA 1
ATOM 796 C C . GLY A 1 97 ? -2.044 -5.340 9.964 1.00 94.19 97 GLY A C 1
ATOM 797 O O . GLY A 1 97 ? -3.238 -5.126 10.164 1.00 94.19 97 GLY A O 1
ATOM 798 N N . TYR A 1 98 ? -1.455 -5.057 8.800 1.00 95.38 98 TYR A N 1
ATOM 799 C CA . TYR A 1 98 ? -2.163 -4.549 7.624 1.00 95.38 98 TYR A CA 1
ATOM 800 C C . TYR A 1 98 ? -2.292 -5.650 6.565 1.00 95.38 98 TYR A C 1
ATOM 802 O O . TYR A 1 98 ? -1.277 -6.193 6.131 1.00 95.38 98 TYR A O 1
ATOM 810 N N . ASP A 1 99 ? -3.512 -5.956 6.105 1.00 96.25 99 ASP A N 1
ATOM 811 C CA . ASP A 1 99 ? -3.681 -6.859 4.952 1.00 96.25 99 ASP A CA 1
ATOM 812 C C . ASP A 1 99 ? -3.181 -6.160 3.678 1.00 96.25 99 ASP A C 1
ATOM 814 O O . ASP A 1 99 ? -3.282 -4.936 3.529 1.00 96.25 99 ASP A O 1
ATOM 818 N N . PHE A 1 100 ? -2.652 -6.938 2.737 1.00 97.44 100 PHE A N 1
ATOM 819 C CA . PHE A 1 100 ? -2.113 -6.421 1.487 1.00 97.44 100 PHE A CA 1
ATOM 820 C C . PHE A 1 100 ? -2.512 -7.260 0.278 1.00 97.44 100 PHE A C 1
ATOM 822 O O . PHE A 1 100 ? -2.292 -8.478 0.221 1.00 97.44 100 PHE A O 1
ATOM 829 N N . LYS A 1 101 ? -3.055 -6.584 -0.739 1.00 96.06 101 LYS A N 1
ATOM 830 C CA . LYS A 1 101 ? -3.461 -7.201 -2.008 1.00 96.06 101 LYS A CA 1
ATOM 831 C C . LYS A 1 101 ? -2.987 -6.392 -3.198 1.00 96.06 101 LYS A C 1
ATOM 833 O O . LYS A 1 101 ? -2.927 -5.173 -3.163 1.00 96.06 101 LYS A O 1
ATOM 838 N N . PHE A 1 102 ? -2.722 -7.070 -4.301 1.00 95.56 102 PHE A N 1
ATOM 839 C CA . PHE A 1 102 ? -2.469 -6.398 -5.562 1.00 95.56 102 PHE A CA 1
ATOM 840 C C . PHE A 1 102 ? -3.049 -7.200 -6.718 1.00 95.56 102 PHE A C 1
ATOM 842 O O . PHE A 1 102 ? -3.137 -8.427 -6.651 1.00 95.56 102 PHE A O 1
ATOM 849 N N . TYR A 1 103 ? -3.482 -6.504 -7.762 1.00 94.06 103 TYR A N 1
ATOM 850 C CA . TYR A 1 103 ? -4.022 -7.124 -8.968 1.00 94.06 103 TYR A CA 1
ATOM 851 C C . TYR A 1 103 ? -3.902 -6.183 -10.164 1.00 94.06 103 TYR A C 1
ATOM 853 O O . TYR A 1 103 ? -3.809 -4.963 -10.018 1.00 94.06 103 TYR A O 1
ATOM 861 N N . GLN A 1 104 ? -3.905 -6.761 -11.362 1.00 92.06 104 GLN A N 1
ATOM 862 C CA . GLN A 1 104 ? -4.016 -6.000 -12.598 1.00 92.06 104 GLN A CA 1
ATOM 863 C C . GLN A 1 104 ? -5.490 -5.807 -12.949 1.00 92.06 104 GLN A C 1
ATOM 865 O O . GLN A 1 104 ? -6.289 -6.743 -12.856 1.00 92.06 104 GLN A O 1
ATOM 870 N N . LEU A 1 105 ? -5.845 -4.600 -13.377 1.00 84.69 105 LEU A N 1
ATOM 871 C CA . LEU A 1 105 ? -7.169 -4.313 -13.900 1.00 84.69 105 LEU A CA 1
ATOM 872 C C . LEU A 1 105 ? -7.284 -4.922 -15.304 1.00 84.69 105 LEU A C 1
ATOM 874 O O . LEU A 1 105 ? -6.611 -4.490 -16.238 1.00 84.69 105 LEU A O 1
ATOM 878 N N . VAL A 1 106 ? -8.113 -5.957 -15.434 1.00 72.44 106 VAL A N 1
ATOM 879 C CA . VAL A 1 106 ? -8.476 -6.534 -16.732 1.00 72.44 106 VAL A CA 1
ATOM 880 C C . VAL A 1 106 ? -9.684 -5.749 -17.238 1.00 72.44 106 VAL A C 1
ATOM 882 O O . VAL A 1 106 ? -10.758 -5.840 -16.642 1.00 72.44 106 VAL A O 1
ATOM 885 N N . LEU A 1 107 ? -9.471 -4.916 -18.259 1.00 58.09 107 LEU A N 1
ATOM 886 C CA . LEU A 1 107 ? -10.534 -4.197 -18.974 1.00 58.09 107 LEU A CA 1
ATOM 887 C C . LEU A 1 107 ? -11.232 -5.109 -19.985 1.00 58.09 107 LEU A C 1
ATOM 889 O O . LEU A 1 107 ? -10.528 -5.938 -20.605 1.00 58.09 107 LEU A O 1
#

Secondary structure (DSSP, 8-state):
--TT-TT---EEEE-TTS-EEEEEEE-PPPPSSSHHHHHHHHHHHHHHHHHHTSHHHHH-GGGTT--EEEEEEESSPPPHHHHHHHHHHHHHHHHTT-EEEEEE---

Sequence (107 aa):
MSVEEKNKIDIITTNKQGILVLTISDHLEWDCMNEHLLILQEKINSYLDFLESGQIYESYPGAVDKEIMIQIVFKYLPNRIAQEFLEVVKKFLNEKGYDFKFYQLVL

pLDDT: mean 89.56, std 10.86, range [46.75, 97.94]

Foldseek 3Di:
DELQPLQDQPDWDQDPVRAIEGEHEHEDDDDPVCPVVVSNVSSVVNVVVCVVVVVCCVVPVSCPPHAYEYEYEYQYDDDPVSVVVQVVVQVVCVVVRYHYYYDYDDD